Protein AF-A0A2T4WP30-F1 (afdb_monomer_lite)

Sequence (176 aa):
MTSPTSKPDSAKNTAMQIGDQNLKKPSIVARLNELKSKASQHLEITHQDVLNQLKTWAQSDITETMCLTADEIKNLPIGIRRLITKYKRTVTKTKVGDTIENVELQFVSKETAIDMINKHIGFYEKDNNQRMPEIDVSKLGSDVIKSLLNASSGTSWCPPIGLRKRIIQETILYFH

pLDDT: mean 80.16, std 17.95, range [37.34, 97.19]

Radius of gyration: 31.14 Å; chains: 1; bounding box: 92×62×78 Å

Secondary structure (DSSP, 8-state):
-------SHHHHHHHHHHHHHHHT-HHHHHHHHHHHHHHHHHH---HHHHHHHHHHHHT--SGGGTT--HHHHHHS-HHHHTTEEEEEEEEEE-TTS-EEEEEEEEE--HHHHHHHHHHHTTTTHHHHHHTS----GGGS-HHHHHHHHHHHTT---PPPS----S----------

Structure (mmCIF, N/CA/C/O backbone):
data_AF-A0A2T4WP30-F1
#
_entry.id   AF-A0A2T4WP30-F1
#
loop_
_atom_site.group_PDB
_atom_site.id
_atom_site.type_symbol
_atom_site.label_atom_id
_atom_site.label_alt_id
_atom_site.label_comp_id
_atom_site.label_asym_id
_atom_site.label_entity_id
_atom_site.label_seq_id
_atom_site.pdbx_PDB_ins_code
_atom_site.Cartn_x
_atom_site.Cartn_y
_atom_site.Cartn_z
_atom_site.occupancy
_atom_site.B_iso_or_equiv
_atom_site.auth_seq_id
_atom_site.auth_comp_id
_atom_site.auth_asym_id
_atom_site.auth_atom_id
_atom_site.pdbx_PDB_model_num
ATOM 1 N N . MET A 1 1 ? 12.980 49.685 -18.841 1.00 41.25 1 MET A N 1
ATOM 2 C CA . MET A 1 1 ? 14.144 48.775 -18.786 1.00 41.25 1 MET A CA 1
ATOM 3 C C . MET A 1 1 ? 13.643 47.400 -18.368 1.00 41.25 1 MET A C 1
ATOM 5 O O . MET A 1 1 ? 13.411 47.188 -17.188 1.00 41.25 1 MET A O 1
ATOM 9 N N . THR A 1 2 ? 13.373 46.509 -19.321 1.00 45.84 2 THR A N 1
ATOM 10 C CA . THR A 1 2 ? 12.969 45.119 -19.058 1.00 45.84 2 THR A CA 1
ATOM 11 C C . THR A 1 2 ? 14.156 44.211 -19.363 1.00 45.84 2 THR A C 1
ATOM 13 O O . THR A 1 2 ? 14.707 44.239 -20.461 1.00 45.84 2 THR A O 1
ATOM 16 N N . SER A 1 3 ? 14.604 43.465 -18.358 1.00 45.12 3 SER A N 1
ATOM 17 C CA . SER A 1 3 ? 15.692 42.495 -18.469 1.00 45.12 3 SER A CA 1
ATOM 18 C C . SER A 1 3 ? 15.239 41.268 -19.277 1.00 45.12 3 SER A C 1
ATOM 20 O O . SER A 1 3 ? 14.126 40.780 -19.068 1.00 45.12 3 SER A O 1
ATOM 22 N N . PRO A 1 4 ? 16.069 40.739 -20.196 1.00 55.84 4 PRO A N 1
ATOM 23 C CA . PRO A 1 4 ? 15.745 39.522 -20.926 1.00 55.84 4 PRO A CA 1
ATOM 24 C C . PRO A 1 4 ? 15.957 38.301 -20.022 1.00 55.84 4 PRO A C 1
ATOM 26 O O . PRO A 1 4 ? 17.062 38.044 -19.547 1.00 55.84 4 PRO A O 1
ATOM 29 N N . THR A 1 5 ? 14.895 37.534 -19.784 1.00 54.56 5 THR A N 1
ATOM 30 C CA . THR A 1 5 ? 14.961 36.232 -19.115 1.00 54.56 5 THR A CA 1
ATOM 31 C C . THR A 1 5 ? 15.568 35.203 -20.073 1.00 54.56 5 THR A C 1
ATOM 33 O O . THR A 1 5 ? 14.981 34.835 -21.091 1.00 54.56 5 THR A O 1
ATOM 36 N N . SER A 1 6 ? 16.787 34.747 -19.780 1.00 55.38 6 SER A N 1
ATOM 37 C CA . SER A 1 6 ? 17.436 33.658 -20.511 1.00 55.38 6 SER A CA 1
ATOM 38 C C . SER A 1 6 ? 16.731 32.327 -20.216 1.00 55.38 6 SER A C 1
ATOM 40 O O . SER A 1 6 ? 16.434 31.990 -19.071 1.00 55.38 6 SER A O 1
ATOM 42 N N . LYS A 1 7 ? 16.407 31.580 -21.278 1.00 56.78 7 LYS A N 1
ATOM 43 C CA . LYS A 1 7 ? 15.627 30.333 -21.222 1.00 56.78 7 LYS A CA 1
ATOM 44 C C . LYS A 1 7 ? 16.379 29.215 -20.467 1.00 56.78 7 LYS A C 1
ATOM 46 O O . LYS A 1 7 ? 17.499 28.895 -20.863 1.00 56.78 7 LYS A O 1
ATOM 51 N N . PRO A 1 8 ? 15.765 28.549 -19.470 1.00 52.69 8 PRO A N 1
ATOM 52 C CA . PRO A 1 8 ? 16.381 27.462 -18.697 1.00 52.69 8 PRO A CA 1
ATOM 53 C C . PRO A 1 8 ? 16.260 26.052 -19.324 1.00 52.69 8 PRO A C 1
ATOM 55 O O . PRO A 1 8 ? 16.529 25.059 -18.647 1.00 52.69 8 PRO A O 1
ATOM 58 N N . ASP A 1 9 ? 15.845 25.919 -20.587 1.00 56.78 9 ASP A N 1
ATOM 59 C CA . ASP A 1 9 ? 15.384 24.621 -21.116 1.00 56.78 9 ASP A CA 1
ATOM 60 C C . ASP A 1 9 ? 16.469 23.774 -21.805 1.00 56.78 9 ASP A C 1
ATOM 62 O O . ASP A 1 9 ? 16.379 22.547 -21.816 1.00 56.78 9 ASP A O 1
ATOM 66 N N . SER A 1 10 ? 17.543 24.379 -22.324 1.00 60.06 10 SER A N 1
ATOM 67 C CA . SER A 1 10 ? 18.600 23.638 -23.037 1.00 60.06 10 SER A CA 1
ATOM 68 C C . SER A 1 10 ? 19.451 22.757 -22.113 1.00 60.06 10 SER A C 1
ATOM 70 O O . SER A 1 10 ? 19.776 21.629 -22.472 1.00 60.06 10 SER A O 1
ATOM 72 N N . ALA A 1 11 ? 19.754 23.216 -20.895 1.00 65.38 11 ALA A N 1
ATOM 73 C CA . ALA A 1 11 ? 20.535 22.448 -19.920 1.00 65.38 11 ALA A CA 1
ATOM 74 C C . ALA A 1 11 ? 19.793 21.196 -19.415 1.00 65.38 11 ALA A C 1
ATOM 76 O O . ALA A 1 11 ? 20.412 20.158 -19.174 1.00 65.38 11 ALA A O 1
ATOM 77 N N . LYS A 1 12 ? 18.459 21.270 -19.301 1.00 67.50 12 LYS A N 1
ATOM 78 C CA . LYS A 1 12 ? 17.610 20.146 -18.871 1.00 67.50 12 LYS A CA 1
ATOM 79 C C . LYS A 1 12 ? 17.615 19.015 -19.901 1.00 67.50 12 LYS A C 1
ATOM 81 O O . LYS A 1 12 ? 17.761 17.851 -19.534 1.00 67.50 12 LYS A O 1
ATOM 86 N N . ASN A 1 13 ? 17.533 19.366 -21.185 1.00 72.56 13 ASN A N 1
ATOM 87 C CA . ASN A 1 13 ? 17.542 18.394 -22.280 1.00 72.56 13 ASN A CA 1
ATOM 88 C C . ASN A 1 13 ? 18.887 17.657 -22.375 1.00 72.56 13 ASN A C 1
ATOM 90 O O . ASN A 1 13 ? 18.914 16.440 -22.561 1.00 72.56 13 ASN A O 1
ATOM 94 N N . THR A 1 14 ? 19.999 18.364 -22.159 1.00 81.62 14 THR A N 1
ATOM 95 C CA . THR A 1 14 ? 21.344 17.770 -22.144 1.00 81.62 14 THR A CA 1
ATOM 96 C C . THR A 1 14 ? 21.542 16.809 -20.967 1.00 81.62 14 THR A C 1
ATOM 98 O O . THR A 1 14 ? 22.095 15.725 -21.143 1.00 81.62 14 THR A O 1
ATOM 101 N N . ALA A 1 15 ? 21.051 17.151 -19.771 1.00 81.38 15 ALA A N 1
ATOM 102 C CA . ALA A 1 15 ? 21.149 16.274 -18.601 1.00 81.38 15 ALA A CA 1
ATOM 103 C C . ALA A 1 15 ? 20.388 14.950 -18.795 1.00 81.38 15 ALA A C 1
ATOM 105 O O . ALA A 1 15 ? 20.895 13.889 -18.429 1.00 81.38 15 ALA A O 1
ATOM 106 N N . MET A 1 16 ? 19.207 14.998 -19.422 1.00 85.31 16 MET A N 1
ATOM 107 C CA . MET A 1 16 ? 18.417 13.805 -19.740 1.00 85.31 16 MET A CA 1
ATOM 108 C C . MET A 1 16 ? 19.156 12.871 -20.709 1.00 85.31 16 MET A C 1
ATOM 110 O O . MET A 1 16 ? 19.242 11.671 -20.456 1.00 85.31 16 MET A O 1
ATOM 114 N N . GLN A 1 17 ? 19.742 13.421 -21.780 1.00 87.50 17 GLN A N 1
ATOM 115 C CA . GLN A 1 17 ? 20.515 12.646 -22.759 1.00 87.50 17 GLN A CA 1
ATOM 116 C C . GLN A 1 17 ? 21.744 11.980 -22.128 1.00 87.50 17 GLN A C 1
ATOM 118 O O . GLN A 1 17 ? 22.001 10.800 -22.366 1.00 87.50 17 GLN A O 1
ATOM 123 N N . ILE A 1 18 ? 22.479 12.713 -21.285 1.00 88.56 18 ILE A N 1
ATOM 124 C CA . ILE A 1 18 ? 23.640 12.176 -20.560 1.00 88.56 18 ILE A CA 1
ATOM 125 C C . ILE A 1 18 ? 23.206 11.077 -19.580 1.00 88.56 18 ILE A C 1
ATOM 127 O O . ILE A 1 18 ? 23.880 10.053 -19.460 1.00 88.56 18 ILE A O 1
ATOM 131 N N . GLY A 1 19 ? 22.075 11.265 -18.894 1.00 90.56 19 GLY A N 1
ATOM 132 C CA . GLY A 1 19 ? 21.490 10.267 -18.000 1.00 90.56 19 GLY A CA 1
ATOM 133 C C . GLY A 1 19 ? 21.184 8.953 -18.718 1.00 90.56 19 GLY A C 1
ATOM 134 O O . GLY A 1 19 ? 21.655 7.901 -18.289 1.00 90.56 19 GLY A O 1
ATOM 135 N N . ASP A 1 20 ? 20.472 9.016 -19.843 1.00 91.56 20 ASP A N 1
ATOM 136 C CA . ASP A 1 20 ? 20.118 7.834 -20.639 1.00 91.56 20 ASP A CA 1
ATOM 137 C C . ASP A 1 20 ? 21.361 7.112 -21.194 1.00 91.56 20 ASP A C 1
ATOM 139 O O . ASP A 1 20 ? 21.485 5.890 -21.087 1.00 91.56 20 ASP A O 1
ATOM 143 N N . GLN A 1 21 ? 22.349 7.861 -21.699 1.00 91.56 21 GLN A N 1
ATOM 144 C CA . GLN A 1 21 ? 23.625 7.288 -22.143 1.00 91.56 21 GLN A CA 1
ATOM 145 C C . GLN A 1 21 ? 24.370 6.577 -21.007 1.00 91.56 21 GLN A C 1
ATOM 147 O O . GLN A 1 21 ? 24.945 5.509 -21.219 1.00 91.56 21 GLN A O 1
ATOM 152 N N . ASN A 1 22 ? 24.363 7.141 -19.797 1.00 92.88 22 ASN A N 1
ATOM 153 C CA . ASN A 1 22 ? 24.990 6.516 -18.636 1.00 92.88 22 ASN A CA 1
ATOM 154 C C . ASN A 1 22 ? 24.259 5.240 -18.212 1.00 92.88 22 ASN A C 1
ATOM 156 O O . ASN A 1 22 ? 24.914 4.241 -17.922 1.00 92.88 22 ASN A O 1
ATOM 160 N N . LEU A 1 23 ? 22.926 5.232 -18.229 1.00 91.75 23 LEU A N 1
ATOM 161 C CA . LEU A 1 23 ? 22.136 4.046 -17.887 1.00 91.75 23 LEU A CA 1
ATOM 162 C C . LEU A 1 23 ? 22.348 2.882 -18.863 1.00 91.75 23 LEU A C 1
ATOM 164 O O . LEU A 1 23 ? 22.170 1.734 -18.472 1.00 91.75 23 LEU A O 1
ATOM 168 N N . LYS A 1 24 ? 22.786 3.153 -20.097 1.00 93.12 24 LYS A N 1
ATOM 169 C CA . LYS A 1 24 ? 23.138 2.130 -21.096 1.00 93.12 24 LYS A CA 1
ATOM 170 C C . LYS A 1 24 ? 24.556 1.565 -20.937 1.00 93.12 24 LYS A C 1
ATOM 172 O O . LYS A 1 24 ? 24.881 0.567 -21.577 1.00 93.12 24 LYS A O 1
ATOM 177 N N . LYS A 1 25 ? 25.420 2.163 -20.103 1.00 96.31 25 LYS A N 1
ATOM 178 C CA . LYS A 1 25 ? 26.795 1.670 -19.902 1.00 96.31 25 LYS A CA 1
ATOM 179 C C . LYS A 1 25 ? 26.773 0.311 -19.183 1.00 96.31 25 LYS A C 1
ATOM 181 O O . LYS A 1 25 ? 26.237 0.240 -18.075 1.00 96.31 25 LYS A O 1
ATOM 186 N N . PRO A 1 26 ? 27.417 -0.743 -19.725 1.00 96.06 26 PRO A N 1
ATOM 187 C CA . PRO A 1 26 ? 27.362 -2.088 -19.142 1.00 96.06 26 PRO A CA 1
ATOM 188 C C . PRO A 1 26 ? 27.812 -2.159 -17.678 1.00 96.06 26 PRO A C 1
ATOM 190 O O . PRO A 1 26 ? 27.201 -2.864 -16.881 1.00 96.06 26 PRO A O 1
ATOM 193 N N . SER A 1 27 ? 28.837 -1.387 -17.297 1.00 95.69 27 SER A N 1
ATOM 194 C CA . SER A 1 27 ? 29.338 -1.335 -15.917 1.00 95.69 27 SER A CA 1
ATOM 195 C C . SER A 1 27 ? 28.312 -0.771 -14.929 1.00 95.69 27 SER A C 1
ATOM 197 O O . SER A 1 27 ? 28.204 -1.257 -13.803 1.00 95.69 27 SER A O 1
ATOM 199 N N . ILE A 1 28 ? 27.522 0.219 -15.355 1.00 93.69 28 ILE A N 1
ATOM 200 C CA . ILE A 1 28 ? 26.466 0.830 -14.541 1.00 93.69 28 ILE A CA 1
ATOM 201 C C . ILE A 1 28 ? 25.282 -0.130 -14.420 1.00 93.69 28 ILE A C 1
ATOM 203 O O . ILE A 1 28 ? 24.789 -0.345 -13.314 1.00 93.69 28 ILE A O 1
ATOM 207 N N . VAL A 1 29 ? 24.870 -0.765 -15.523 1.00 94.12 29 VAL A N 1
ATOM 208 C CA . VAL A 1 29 ? 23.798 -1.776 -15.520 1.00 94.12 29 VAL A CA 1
ATOM 209 C C . VAL A 1 29 ? 24.154 -2.954 -14.611 1.00 94.12 29 VAL A C 1
ATOM 211 O O . VAL A 1 29 ? 23.336 -3.359 -13.786 1.00 94.12 29 VAL A O 1
ATOM 214 N N . ALA A 1 30 ? 25.383 -3.470 -14.708 1.00 96.25 30 ALA A N 1
ATOM 215 C CA . ALA A 1 30 ? 25.863 -4.561 -13.864 1.00 96.25 30 ALA A CA 1
ATOM 216 C C . ALA A 1 30 ? 25.800 -4.189 -12.376 1.00 96.25 30 ALA A C 1
ATOM 218 O O . ALA A 1 30 ? 25.249 -4.942 -11.574 1.00 96.25 30 ALA A O 1
ATOM 219 N N . ARG A 1 31 ? 26.276 -2.989 -12.017 1.00 96.62 31 ARG A N 1
ATOM 220 C CA . ARG A 1 31 ? 26.219 -2.498 -10.635 1.00 96.62 31 ARG A CA 1
ATOM 221 C C . ARG A 1 31 ? 24.784 -2.308 -10.140 1.00 96.62 31 ARG A C 1
ATOM 223 O O . ARG A 1 31 ? 24.484 -2.632 -8.995 1.00 96.62 31 ARG A O 1
ATOM 230 N N . LEU A 1 32 ? 23.890 -1.800 -10.984 1.00 93.88 32 LEU A N 1
ATOM 231 C CA . LEU A 1 32 ? 22.478 -1.620 -10.647 1.00 93.88 32 LEU A CA 1
ATOM 232 C C . LEU A 1 32 ? 21.791 -2.967 -10.383 1.00 93.88 32 LEU A C 1
ATOM 234 O O . LEU A 1 32 ? 21.053 -3.100 -9.409 1.00 93.88 32 LEU A O 1
ATOM 238 N N . ASN A 1 33 ? 22.064 -3.972 -11.214 1.00 93.69 33 ASN A N 1
ATOM 239 C CA . ASN A 1 33 ? 21.537 -5.324 -11.036 1.00 93.69 33 ASN A CA 1
ATOM 240 C C . ASN A 1 33 ? 22.104 -5.997 -9.780 1.00 93.69 33 ASN A C 1
ATOM 242 O O . ASN A 1 33 ? 21.350 -6.618 -9.036 1.00 93.69 33 ASN A O 1
ATOM 246 N N . GLU A 1 34 ? 23.394 -5.813 -9.489 1.00 95.94 34 GLU A N 1
ATOM 247 C CA . GLU A 1 34 ? 24.014 -6.278 -8.244 1.00 95.94 34 GLU A CA 1
ATOM 248 C C . GLU A 1 34 ? 23.322 -5.667 -7.013 1.00 95.94 34 GLU A C 1
ATOM 250 O O . GLU A 1 34 ? 22.958 -6.388 -6.085 1.00 95.94 34 GLU A O 1
ATOM 255 N N . LEU A 1 35 ? 23.090 -4.348 -7.010 1.00 93.81 35 LEU A N 1
ATOM 256 C CA . LEU A 1 35 ? 22.405 -3.654 -5.914 1.00 93.81 35 LEU A CA 1
ATOM 257 C C . LEU A 1 35 ? 20.953 -4.120 -5.756 1.00 93.81 35 LEU A C 1
ATOM 259 O O . LEU A 1 35 ? 20.516 -4.366 -4.632 1.00 93.81 35 LEU A O 1
ATOM 263 N N . LYS A 1 36 ? 20.223 -4.294 -6.865 1.00 88.12 36 LYS A N 1
ATOM 264 C CA . LYS A 1 36 ? 18.863 -4.856 -6.857 1.00 88.12 36 LYS A CA 1
ATOM 265 C C . LYS A 1 36 ? 18.846 -6.270 -6.277 1.00 88.12 36 LYS A C 1
ATOM 267 O O . LYS A 1 36 ? 18.010 -6.563 -5.428 1.00 88.12 36 LYS A O 1
ATOM 272 N N . SER A 1 37 ? 19.789 -7.118 -6.687 1.00 87.69 37 SER A N 1
ATOM 273 C CA . SER A 1 37 ? 19.912 -8.488 -6.182 1.00 87.69 37 SER A CA 1
ATOM 274 C C . SER A 1 37 ? 20.230 -8.509 -4.689 1.00 87.69 37 SER A C 1
ATOM 276 O O . SER A 1 37 ? 19.592 -9.246 -3.949 1.00 87.69 37 SER A O 1
ATOM 278 N N . LYS A 1 38 ? 21.167 -7.674 -4.223 1.00 89.81 38 LYS A N 1
ATOM 279 C CA . LYS A 1 38 ? 21.515 -7.562 -2.797 1.00 89.81 38 LYS A CA 1
ATOM 280 C C . LYS A 1 38 ? 20.334 -7.097 -1.951 1.00 89.81 38 LYS A C 1
ATOM 282 O O . LYS A 1 38 ? 20.072 -7.678 -0.904 1.00 89.81 38 LYS A O 1
ATOM 287 N N . ALA A 1 39 ? 19.605 -6.080 -2.410 1.00 86.38 39 ALA A N 1
ATOM 288 C CA . ALA A 1 39 ? 18.409 -5.602 -1.723 1.00 86.38 39 ALA A CA 1
ATOM 289 C C . ALA A 1 39 ? 17.319 -6.684 -1.666 1.00 86.38 39 ALA A C 1
ATOM 291 O O . ALA A 1 39 ? 16.718 -6.893 -0.616 1.00 86.38 39 ALA A O 1
ATOM 292 N N . SER A 1 40 ? 17.108 -7.407 -2.771 1.00 80.50 40 SER A N 1
ATOM 293 C CA . SER A 1 40 ? 16.152 -8.516 -2.832 1.00 80.50 40 SER A CA 1
ATOM 294 C C . SER A 1 40 ? 16.537 -9.668 -1.903 1.00 80.50 40 SER A C 1
ATOM 296 O O . SER A 1 40 ? 15.666 -10.201 -1.227 1.00 80.50 40 SER A O 1
ATOM 298 N N . GLN A 1 41 ? 17.821 -10.033 -1.841 1.00 84.69 41 GLN A N 1
ATOM 299 C CA . GLN A 1 41 ? 18.326 -11.080 -0.947 1.00 84.69 41 GLN A CA 1
ATOM 300 C C . GLN A 1 41 ? 18.199 -10.684 0.523 1.00 84.69 41 GLN A C 1
ATOM 302 O O . GLN A 1 41 ? 17.815 -11.507 1.337 1.00 84.69 41 GLN A O 1
ATOM 307 N N . HIS A 1 42 ? 18.493 -9.427 0.860 1.00 87.94 42 HIS A N 1
ATOM 308 C CA . HIS A 1 42 ? 18.407 -8.951 2.239 1.00 87.94 42 HIS A CA 1
ATOM 309 C C . HIS A 1 42 ? 16.964 -8.879 2.748 1.00 87.94 42 HIS A C 1
ATOM 311 O O . HIS A 1 42 ? 16.712 -9.077 3.932 1.00 87.94 42 HIS A O 1
ATOM 317 N N . LEU A 1 43 ? 16.019 -8.515 1.881 1.00 83.69 43 LEU A N 1
ATOM 318 C CA . LEU A 1 43 ? 14.620 -8.379 2.276 1.00 83.69 43 LEU A CA 1
ATOM 319 C C . LEU A 1 43 ? 13.858 -9.703 2.215 1.00 83.69 43 LEU A C 1
ATOM 321 O O . LEU A 1 43 ? 12.822 -9.796 2.858 1.00 83.69 43 LEU A O 1
ATOM 325 N N . GLU A 1 44 ? 14.330 -10.680 1.433 1.00 87.12 44 GLU A N 1
ATOM 326 C CA . GLU A 1 44 ? 13.644 -11.957 1.163 1.00 87.12 44 GLU A CA 1
ATOM 327 C C . GLU A 1 44 ? 12.200 -11.792 0.647 1.00 87.12 44 GLU A C 1
ATOM 329 O O . GLU A 1 44 ? 11.429 -12.743 0.594 1.00 87.12 44 GLU A O 1
ATOM 334 N N . ILE A 1 45 ? 11.829 -10.581 0.221 1.00 86.38 45 ILE A N 1
ATOM 335 C CA . ILE A 1 45 ? 10.512 -10.273 -0.325 1.00 86.38 45 ILE A CA 1
ATOM 336 C C . ILE A 1 45 ? 10.554 -10.559 -1.819 1.00 86.38 45 ILE A C 1
ATOM 338 O O . ILE A 1 45 ? 11.237 -9.872 -2.587 1.00 86.38 45 ILE A O 1
ATOM 342 N N . THR A 1 46 ? 9.797 -11.563 -2.241 1.00 90.00 46 THR A N 1
ATOM 343 C CA . THR A 1 46 ? 9.604 -11.862 -3.655 1.00 90.00 46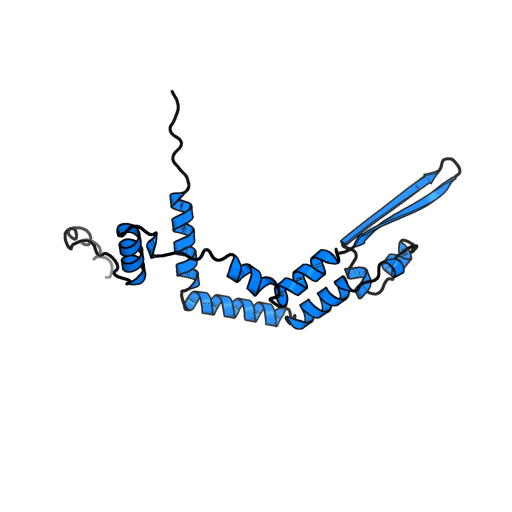 THR A CA 1
ATOM 344 C C . THR A 1 46 ? 8.511 -10.977 -4.252 1.00 90.00 46 THR A C 1
ATOM 346 O O . THR A 1 46 ? 7.665 -10.407 -3.560 1.00 90.00 46 THR A O 1
ATOM 349 N N . HIS A 1 47 ? 8.484 -10.886 -5.582 1.00 89.81 47 HIS A N 1
ATOM 350 C CA . HIS A 1 47 ? 7.397 -10.214 -6.292 1.00 89.81 47 HIS A CA 1
ATOM 351 C C . HIS A 1 47 ? 6.017 -10.813 -5.952 1.00 89.81 47 HIS A C 1
ATOM 353 O O . HIS A 1 47 ? 5.032 -10.084 -5.822 1.00 89.81 47 HIS A O 1
ATOM 359 N N . GLN A 1 48 ? 5.964 -12.133 -5.745 1.00 92.06 48 GLN A N 1
ATOM 360 C CA . GLN A 1 48 ? 4.743 -12.843 -5.382 1.00 92.06 48 GLN A CA 1
ATOM 361 C C . GLN A 1 48 ? 4.240 -12.445 -3.989 1.00 92.06 48 GLN A C 1
ATOM 363 O O . GLN A 1 48 ? 3.033 -12.298 -3.800 1.00 92.06 48 GLN A O 1
ATOM 368 N N . ASP A 1 49 ? 5.142 -12.214 -3.033 1.00 92.88 49 ASP A N 1
ATOM 369 C CA . ASP A 1 49 ? 4.774 -11.789 -1.678 1.00 92.88 49 ASP A CA 1
ATOM 370 C C . ASP A 1 49 ? 4.099 -10.418 -1.691 1.00 92.88 49 ASP A C 1
ATOM 372 O O . ASP A 1 49 ? 3.069 -10.218 -1.044 1.00 92.88 49 ASP A O 1
ATOM 376 N N . VAL A 1 50 ? 4.627 -9.491 -2.498 1.00 93.06 50 VAL A N 1
ATOM 377 C CA . VAL A 1 50 ? 4.029 -8.162 -2.687 1.00 93.06 50 VAL A CA 1
ATOM 378 C C . VAL A 1 50 ? 2.622 -8.280 -3.271 1.00 93.06 50 VAL A C 1
ATOM 380 O O . VAL A 1 50 ? 1.686 -7.682 -2.742 1.00 93.06 50 VAL A O 1
ATOM 383 N N . LEU A 1 51 ? 2.443 -9.084 -4.323 1.00 95.81 51 LEU A N 1
ATOM 384 C CA . LEU A 1 51 ? 1.129 -9.303 -4.934 1.00 95.81 51 LEU A CA 1
ATOM 385 C C . LEU A 1 51 ? 0.134 -9.945 -3.960 1.00 95.81 51 LEU A C 1
ATOM 387 O O . LEU A 1 51 ? -1.017 -9.514 -3.888 1.00 95.81 51 LEU A O 1
ATOM 391 N N . ASN A 1 52 ? 0.570 -10.930 -3.173 1.00 95.25 52 ASN A N 1
ATOM 392 C CA . ASN A 1 52 ? -0.266 -11.567 -2.155 1.00 95.25 52 ASN A CA 1
ATOM 393 C C . ASN A 1 52 ? -0.699 -10.564 -1.074 1.00 95.25 52 ASN A C 1
ATOM 395 O O . ASN A 1 52 ? -1.864 -10.547 -0.661 1.00 95.25 52 ASN A O 1
ATOM 399 N N . GLN A 1 53 ? 0.211 -9.686 -0.646 1.00 94.31 53 GLN A N 1
ATOM 400 C CA . GLN A 1 53 ? -0.085 -8.653 0.342 1.00 94.31 53 GLN A CA 1
ATOM 401 C C . GLN A 1 53 ? -1.069 -7.609 -0.203 1.00 94.31 53 GLN A C 1
ATOM 403 O O . GLN A 1 53 ? -2.040 -7.283 0.481 1.00 94.31 53 GLN A O 1
ATOM 408 N N . LEU A 1 54 ? -0.870 -7.136 -1.438 1.00 96.19 54 LEU A N 1
ATOM 409 C CA . LEU A 1 54 ? -1.787 -6.206 -2.105 1.00 96.19 54 LEU A CA 1
ATOM 410 C C . LEU A 1 54 ? -3.170 -6.829 -2.319 1.00 96.19 54 LEU A C 1
ATOM 412 O O . LEU A 1 54 ? -4.183 -6.169 -2.093 1.00 96.19 54 LEU A O 1
ATOM 416 N N . LYS A 1 55 ? -3.228 -8.110 -2.703 1.00 95.81 55 LYS A N 1
ATOM 417 C CA . LYS A 1 55 ? -4.486 -8.851 -2.845 1.00 95.81 55 LYS A CA 1
ATOM 418 C C . LYS A 1 55 ? -5.234 -8.922 -1.516 1.00 95.81 55 LYS A C 1
ATOM 420 O 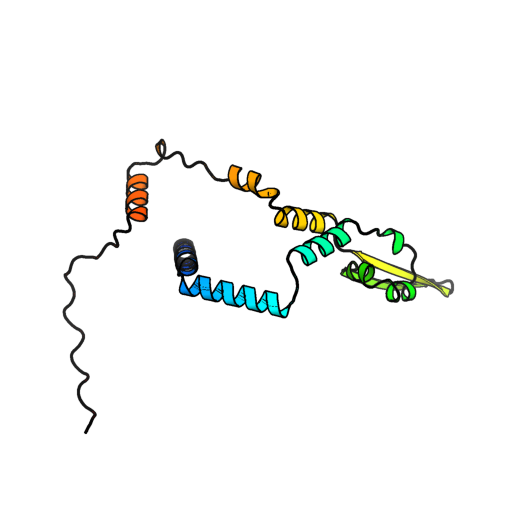O . LYS A 1 55 ? -6.428 -8.644 -1.477 1.00 95.81 55 LYS A O 1
ATOM 425 N N . THR A 1 56 ? -4.520 -9.218 -0.430 1.00 94.56 56 THR A N 1
ATOM 426 C CA . THR A 1 56 ? -5.084 -9.215 0.928 1.00 94.56 56 THR A CA 1
ATOM 427 C C . THR A 1 56 ? -5.663 -7.844 1.281 1.00 94.56 56 THR A C 1
ATOM 429 O O . THR A 1 56 ? -6.755 -7.762 1.832 1.00 94.56 56 THR A O 1
ATOM 432 N N . TRP A 1 57 ? -4.978 -6.753 0.927 1.00 95.38 57 TRP A N 1
ATOM 433 C CA . TRP A 1 57 ? -5.481 -5.398 1.170 1.00 95.38 57 TRP A CA 1
ATOM 434 C C . TRP A 1 57 ? -6.734 -5.091 0.351 1.00 95.38 57 TRP A C 1
ATOM 436 O O . TRP A 1 57 ? -7.721 -4.604 0.901 1.00 95.38 57 TRP A O 1
ATOM 446 N N . ALA A 1 58 ? -6.729 -5.427 -0.940 1.00 96.25 58 ALA A N 1
ATOM 447 C CA . ALA A 1 58 ? -7.871 -5.226 -1.827 1.00 96.25 58 ALA A CA 1
ATOM 448 C C . ALA A 1 58 ? -9.115 -6.009 -1.368 1.00 96.25 58 ALA A C 1
ATOM 450 O O . ALA A 1 58 ? -10.235 -5.512 -1.481 1.00 96.25 58 ALA A O 1
ATOM 451 N N . GLN A 1 59 ? -8.914 -7.211 -0.821 1.00 95.31 59 GLN A N 1
ATOM 452 C CA . GLN A 1 59 ? -9.978 -8.112 -0.371 1.00 95.31 59 GLN A CA 1
ATOM 453 C C . GLN A 1 59 ? -10.354 -7.948 1.107 1.00 95.31 59 GLN A C 1
ATOM 455 O O . GLN A 1 59 ? -11.234 -8.657 1.582 1.00 95.31 59 GLN A O 1
ATOM 460 N N . SER A 1 60 ? -9.712 -7.033 1.834 1.00 94.56 60 SER A N 1
ATOM 461 C CA . SER A 1 60 ? -9.973 -6.842 3.262 1.00 94.56 60 SER A CA 1
ATOM 462 C C . SER A 1 60 ? -11.407 -6.391 3.548 1.00 94.56 60 SER A C 1
ATOM 464 O O . SER A 1 60 ? -11.962 -5.568 2.811 1.00 94.56 60 SER A O 1
ATOM 466 N N . ASP A 1 61 ? -12.004 -6.893 4.628 1.00 93.38 61 ASP A N 1
ATOM 467 C CA . ASP A 1 61 ? -13.320 -6.455 5.090 1.00 93.38 61 ASP A CA 1
ATOM 468 C C . ASP A 1 61 ? -13.192 -5.504 6.288 1.00 93.38 61 ASP A C 1
ATOM 470 O O . ASP A 1 61 ? -12.550 -5.811 7.290 1.00 93.38 61 ASP A O 1
ATOM 474 N N . ILE A 1 62 ? -13.785 -4.316 6.171 1.00 91.19 62 ILE A N 1
ATOM 475 C CA . ILE A 1 62 ? -13.724 -3.284 7.215 1.00 91.19 62 ILE A CA 1
ATOM 476 C C . ILE A 1 62 ? -14.738 -3.591 8.319 1.00 91.19 62 ILE A C 1
ATOM 478 O O . ILE A 1 62 ? -14.527 -3.176 9.461 1.00 91.19 62 ILE A O 1
ATOM 482 N N . THR A 1 63 ? -15.804 -4.346 8.026 1.00 92.75 63 THR A N 1
ATOM 483 C CA . THR A 1 63 ? -16.843 -4.663 9.016 1.00 92.75 63 THR A CA 1
ATOM 484 C C . THR A 1 63 ? -16.289 -5.427 10.212 1.00 92.75 63 THR A C 1
ATOM 486 O O . THR A 1 63 ? -16.795 -5.260 11.314 1.00 92.75 63 THR A O 1
ATOM 489 N N . GLU A 1 64 ? -15.198 -6.178 10.030 1.00 88.94 64 GLU A N 1
ATOM 490 C CA . GLU A 1 64 ? -14.478 -6.875 11.107 1.00 88.94 64 GLU A CA 1
ATOM 491 C C . GLU A 1 64 ? -13.906 -5.927 12.172 1.00 88.94 64 GLU A C 1
ATOM 493 O O . GLU A 1 64 ? -13.609 -6.341 13.289 1.00 88.94 64 GLU A O 1
ATOM 498 N N . THR A 1 65 ? -13.742 -4.649 11.830 1.00 90.38 65 THR A N 1
ATOM 499 C CA . THR A 1 65 ? -13.194 -3.616 12.721 1.00 90.38 65 THR A CA 1
ATOM 500 C C . THR A 1 65 ? -14.237 -2.605 13.185 1.00 90.38 65 THR A C 1
ATOM 502 O O . THR A 1 65 ? -13.939 -1.743 14.015 1.00 90.38 65 THR A O 1
ATOM 505 N N . MET A 1 66 ? -15.462 -2.694 12.660 1.00 88.19 66 MET A N 1
ATOM 506 C CA . MET A 1 66 ? -16.548 -1.806 13.053 1.00 88.19 66 MET A CA 1
ATOM 507 C C . MET A 1 66 ? -16.998 -2.125 14.479 1.00 88.19 66 MET A C 1
ATOM 509 O O . MET A 1 66 ? -17.027 -3.279 14.893 1.00 88.19 66 MET A O 1
ATOM 513 N N . CYS A 1 67 ? -17.366 -1.082 15.224 1.00 88.06 67 CYS A N 1
ATOM 514 C CA . CYS A 1 67 ? -17.882 -1.175 16.596 1.00 88.06 67 CYS A CA 1
ATOM 515 C C . CYS A 1 67 ? -16.901 -1.720 17.650 1.00 88.06 67 CYS A C 1
ATOM 517 O O . CYS A 1 67 ? -17.307 -1.912 18.793 1.00 88.06 67 CYS A O 1
ATOM 519 N N . LEU A 1 68 ? -15.628 -1.929 17.307 1.00 91.88 68 LEU A N 1
ATOM 520 C CA . LEU A 1 68 ? -14.619 -2.334 18.279 1.00 91.88 68 LEU A CA 1
ATOM 521 C C . LEU A 1 68 ? -14.219 -1.176 19.190 1.00 91.88 68 LEU A C 1
ATOM 523 O O . LEU A 1 68 ? -14.071 -0.026 18.764 1.00 91.88 68 LEU A O 1
ATOM 527 N N . THR A 1 69 ? -13.966 -1.505 20.449 1.00 91.75 69 THR A N 1
ATOM 528 C CA . THR A 1 69 ? -13.364 -0.580 21.405 1.00 91.75 69 THR A CA 1
ATOM 529 C C . THR A 1 69 ? -11.876 -0.360 21.116 1.00 91.75 69 THR A C 1
ATOM 531 O O . THR A 1 69 ? -11.207 -1.139 20.432 1.00 91.75 69 THR A O 1
ATOM 534 N N . ALA A 1 70 ? -11.316 0.711 21.684 1.00 90.62 70 ALA A N 1
ATOM 535 C CA . ALA A 1 70 ? -9.902 1.056 21.527 1.00 90.62 70 ALA A CA 1
ATOM 536 C C . ALA A 1 70 ? -8.939 -0.074 21.941 1.00 90.62 70 ALA A C 1
ATOM 538 O O . ALA A 1 70 ? -7.857 -0.203 21.363 1.00 90.62 70 ALA A O 1
ATOM 539 N N . ASP A 1 71 ? -9.308 -0.880 22.938 1.00 91.69 71 ASP A N 1
ATOM 540 C CA . ASP A 1 71 ? -8.464 -1.971 23.426 1.00 91.69 71 ASP A CA 1
ATOM 541 C C . ASP A 1 71 ? -8.616 -3.243 22.586 1.00 91.69 71 ASP A C 1
ATOM 543 O O . ASP A 1 71 ? -7.622 -3.919 22.323 1.00 91.69 71 ASP A O 1
ATOM 547 N N . GLU A 1 72 ? -9.805 -3.518 22.050 1.00 93.75 72 GLU A N 1
ATOM 548 C CA . GLU A 1 72 ? -10.014 -4.615 21.096 1.00 93.75 72 GLU A CA 1
ATOM 549 C C . GLU A 1 72 ? -9.261 -4.378 19.782 1.00 93.75 72 GLU A C 1
ATOM 551 O O . GLU A 1 72 ? -8.659 -5.303 19.237 1.00 93.75 72 GLU A O 1
ATOM 556 N N . ILE A 1 73 ? -9.181 -3.124 19.321 1.00 93.75 73 ILE A N 1
ATOM 557 C CA . ILE A 1 73 ? -8.405 -2.752 18.127 1.00 93.75 73 ILE A CA 1
ATOM 558 C C . ILE A 1 73 ? -6.920 -3.117 18.287 1.00 93.75 73 ILE A C 1
ATOM 560 O O . ILE A 1 73 ? -6.281 -3.579 17.338 1.00 93.75 73 ILE A O 1
ATOM 564 N N . LYS A 1 74 ? -6.355 -2.979 19.494 1.00 91.94 74 LYS A N 1
ATOM 565 C CA . LYS A 1 74 ? -4.967 -3.391 19.780 1.00 91.94 74 LYS A CA 1
ATOM 566 C C . LYS A 1 74 ? -4.782 -4.905 19.787 1.00 91.94 74 LYS A C 1
ATOM 568 O O . LYS A 1 74 ? -3.647 -5.361 19.657 1.00 91.94 74 LYS A O 1
ATOM 573 N N . ASN A 1 75 ? -5.860 -5.669 19.931 1.00 95.06 75 ASN A N 1
ATOM 574 C CA . ASN A 1 75 ? -5.845 -7.128 19.951 1.00 95.06 75 ASN A CA 1
ATOM 575 C C . ASN A 1 75 ? -6.162 -7.743 18.579 1.00 95.06 75 ASN A C 1
ATOM 577 O O . ASN A 1 75 ? -6.050 -8.956 18.421 1.00 95.06 75 ASN A O 1
ATOM 581 N N . LEU A 1 76 ? -6.468 -6.927 17.563 1.00 94.12 76 LEU A N 1
ATOM 582 C CA . LEU A 1 76 ? -6.738 -7.403 16.207 1.00 94.12 76 LEU A CA 1
ATOM 583 C C . LEU A 1 76 ? -5.567 -8.205 15.618 1.00 94.12 76 LEU A C 1
ATOM 585 O O . LEU A 1 76 ? -4.407 -7.810 15.800 1.00 94.12 76 LEU A O 1
ATOM 589 N N . PRO A 1 77 ? -5.838 -9.265 14.836 1.00 94.56 77 PRO A N 1
ATOM 590 C CA . PRO A 1 77 ? -4.819 -9.993 14.091 1.00 94.56 77 PRO A CA 1
ATOM 591 C C . PRO A 1 77 ? -3.899 -9.065 13.294 1.00 94.56 77 PRO A C 1
ATOM 593 O O . PRO A 1 77 ? -4.332 -8.058 12.725 1.00 94.56 77 PRO A O 1
ATOM 596 N N . ILE A 1 78 ? -2.614 -9.419 13.213 1.00 92.38 78 ILE A N 1
ATOM 597 C CA . ILE A 1 78 ? -1.601 -8.557 12.589 1.00 92.38 78 ILE A CA 1
ATOM 598 C C . ILE A 1 78 ? -1.913 -8.230 11.121 1.00 92.38 78 ILE A C 1
ATOM 600 O O . ILE A 1 78 ? -1.607 -7.130 10.670 1.00 92.38 78 ILE A O 1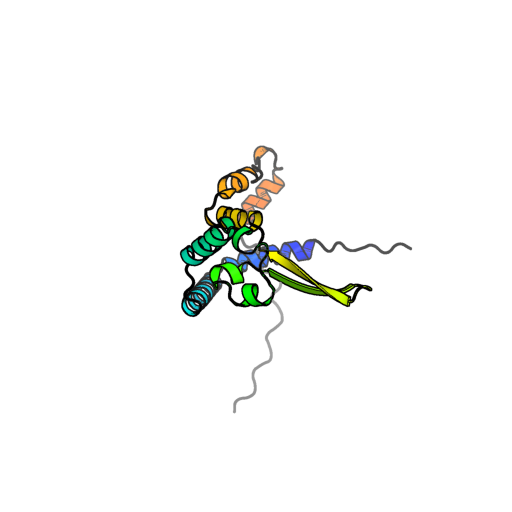
ATOM 604 N N . GLY A 1 79 ? -2.562 -9.146 10.395 1.00 90.31 79 GLY A N 1
ATOM 605 C CA . GLY A 1 79 ? -2.976 -8.927 9.007 1.00 90.31 79 GLY A CA 1
ATOM 606 C C . GLY A 1 79 ? -3.950 -7.757 8.857 1.00 90.31 79 GLY A C 1
ATOM 607 O O . GLY A 1 79 ? -3.743 -6.904 8.000 1.00 90.31 79 GLY A O 1
ATOM 608 N N . ILE A 1 80 ? -4.945 -7.670 9.743 1.00 91.69 80 ILE A N 1
ATOM 609 C CA . ILE A 1 80 ? -5.954 -6.602 9.744 1.00 91.69 80 ILE A CA 1
ATOM 610 C C . ILE A 1 80 ? -5.350 -5.312 10.294 1.00 91.69 80 ILE A C 1
ATOM 612 O O . ILE A 1 80 ? -5.526 -4.236 9.731 1.00 91.69 80 ILE A O 1
ATOM 616 N N . ARG A 1 81 ? -4.556 -5.415 11.364 1.00 92.69 81 ARG A N 1
ATOM 617 C CA . ARG A 1 81 ? -3.914 -4.258 11.999 1.00 92.69 81 ARG A CA 1
ATOM 618 C C . ARG A 1 81 ? -3.005 -3.488 11.039 1.00 92.69 81 ARG A C 1
ATOM 620 O O . ARG A 1 81 ? -2.956 -2.266 11.098 1.00 92.69 81 ARG A O 1
ATOM 627 N N . ARG A 1 82 ? -2.320 -4.192 10.132 1.00 93.06 82 ARG A N 1
ATOM 628 C CA . ARG A 1 82 ? -1.477 -3.594 9.081 1.00 93.06 82 ARG A CA 1
ATOM 629 C C . ARG A 1 82 ? -2.258 -2.745 8.073 1.00 93.06 82 ARG A C 1
ATOM 631 O O . ARG A 1 82 ? -1.643 -1.938 7.386 1.00 93.06 82 ARG A O 1
ATOM 638 N N . LEU A 1 83 ? -3.577 -2.914 7.976 1.00 94.19 83 LEU A N 1
ATOM 639 C CA . LEU A 1 83 ? -4.432 -2.114 7.095 1.00 94.19 83 LEU A CA 1
ATOM 640 C C . LEU A 1 83 ? -4.728 -0.725 7.667 1.00 94.19 83 LEU A C 1
ATOM 642 O O . LEU A 1 83 ? -5.157 0.151 6.919 1.00 94.19 83 LEU A O 1
ATOM 646 N N . ILE A 1 84 ? -4.533 -0.519 8.973 1.00 95.06 84 ILE A N 1
ATOM 647 C CA . ILE A 1 84 ? -4.827 0.746 9.647 1.00 95.06 84 ILE A CA 1
ATOM 648 C C . ILE A 1 84 ? -3.674 1.719 9.382 1.00 95.06 84 ILE A C 1
ATOM 650 O O . ILE A 1 84 ? -2.552 1.520 9.841 1.00 95.06 84 ILE A O 1
ATOM 654 N N . THR A 1 85 ? -3.957 2.793 8.649 1.00 95.62 85 THR A N 1
ATOM 655 C CA . THR A 1 85 ? -2.992 3.853 8.314 1.00 95.62 85 THR A CA 1
ATOM 656 C C . THR A 1 85 ? -2.981 4.967 9.352 1.00 95.62 85 THR A C 1
ATOM 658 O O . THR A 1 85 ? -1.935 5.556 9.623 1.00 95.62 85 THR A O 1
ATOM 661 N N . LYS A 1 86 ? -4.139 5.255 9.957 1.00 95.69 86 LYS A N 1
ATOM 662 C CA . LYS A 1 86 ? -4.293 6.291 10.979 1.00 95.69 86 LYS A CA 1
ATOM 663 C C . LYS A 1 86 ? -5.256 5.835 12.064 1.00 95.69 86 LYS A C 1
ATOM 665 O O . LYS A 1 86 ? -6.290 5.237 11.779 1.00 95.69 86 LYS A O 1
ATOM 670 N N . TYR A 1 87 ? -4.920 6.186 13.298 1.00 95.19 87 TYR A N 1
ATOM 671 C CA . TYR A 1 87 ? -5.721 5.936 14.488 1.00 95.19 87 TYR A CA 1
ATOM 672 C C . TYR A 1 87 ? -5.904 7.246 15.255 1.00 95.19 87 TYR A C 1
ATOM 674 O O . TYR A 1 87 ? -4.920 7.927 15.557 1.00 95.19 87 TYR A O 1
ATOM 682 N N . LYS A 1 88 ? -7.147 7.607 15.579 1.00 94.75 88 LYS A N 1
ATOM 683 C CA . LYS A 1 88 ? -7.462 8.780 16.401 1.00 94.75 88 LYS A CA 1
ATOM 684 C C . LYS A 1 88 ? -8.534 8.423 17.426 1.00 94.75 88 LYS A C 1
ATOM 686 O O . LYS A 1 88 ? -9.637 8.027 17.074 1.00 94.75 88 LYS A O 1
ATOM 691 N N . ARG A 1 89 ? -8.204 8.599 18.707 1.00 93.56 89 ARG A N 1
ATOM 692 C CA . ARG A 1 89 ? -9.122 8.408 19.837 1.00 93.56 89 ARG A CA 1
ATOM 693 C C . ARG A 1 89 ? -9.514 9.766 20.396 1.00 93.56 89 ARG A C 1
ATOM 695 O O . ARG A 1 89 ? -8.642 10.570 20.717 1.00 93.56 89 ARG A O 1
ATOM 702 N N . THR A 1 90 ? -10.810 9.993 20.544 1.00 91.75 90 THR A N 1
ATOM 703 C CA . THR A 1 90 ? -11.369 11.209 21.131 1.00 91.75 90 THR A CA 1
ATOM 704 C C . THR A 1 90 ? -12.277 10.811 22.282 1.00 91.75 90 THR A C 1
ATOM 706 O O . THR A 1 90 ? -13.198 10.026 22.096 1.00 91.75 90 THR A O 1
ATOM 709 N N . VAL A 1 91 ? -12.018 11.344 23.473 1.00 90.44 91 VAL A N 1
ATOM 710 C CA . VAL A 1 91 ? -12.855 11.114 24.654 1.00 90.44 91 VAL A CA 1
ATOM 711 C C . VAL A 1 91 ? -13.589 12.410 24.955 1.00 90.44 91 VAL A C 1
ATOM 713 O O . VAL A 1 91 ? -12.964 13.423 25.273 1.00 90.44 91 VAL A O 1
ATOM 716 N N . THR A 1 92 ? -14.910 12.396 24.830 1.00 88.62 92 THR A N 1
ATOM 717 C CA . THR A 1 92 ? -15.759 13.559 25.081 1.00 88.62 92 THR A CA 1
ATOM 718 C C . THR A 1 92 ? -16.536 13.335 26.370 1.00 88.62 92 THR A C 1
ATOM 720 O O . THR A 1 92 ? -17.269 12.359 26.504 1.00 88.62 92 THR A O 1
ATOM 723 N N . LYS A 1 93 ? -16.373 14.246 27.335 1.00 86.06 93 LYS A N 1
ATOM 724 C CA . LYS A 1 93 ? -17.162 14.250 28.572 1.00 86.06 93 LYS A CA 1
ATOM 725 C C . LYS A 1 93 ? -18.398 15.114 28.369 1.00 86.06 93 LYS A C 1
ATOM 727 O O . LYS A 1 93 ? -18.282 16.303 28.071 1.00 86.06 93 LYS A O 1
ATOM 732 N N . THR A 1 94 ? -19.572 14.523 28.528 1.00 84.19 94 THR A N 1
ATOM 733 C CA . THR A 1 94 ? -20.849 15.232 28.431 1.00 84.19 94 THR A CA 1
ATOM 734 C C . THR A 1 94 ? -21.156 15.930 29.757 1.00 84.19 94 THR A C 1
ATOM 736 O O . THR A 1 94 ? -20.738 15.476 30.821 1.00 84.19 94 THR A O 1
ATOM 739 N N . LYS A 1 95 ? -21.924 17.029 29.721 1.00 78.38 95 LYS A N 1
ATOM 740 C CA . LYS A 1 95 ? -22.351 17.783 30.921 1.00 78.38 95 LYS A CA 1
ATOM 741 C C . LYS A 1 95 ? -23.129 16.938 31.946 1.00 78.38 95 LYS A C 1
ATOM 743 O O . LYS A 1 95 ? -23.233 17.340 33.096 1.00 78.38 95 LYS A O 1
ATOM 748 N N . VAL A 1 96 ? -23.654 15.789 31.521 1.00 78.81 96 VAL A N 1
ATOM 749 C CA . VAL A 1 96 ? -24.427 14.834 32.332 1.00 78.81 96 VAL A CA 1
ATOM 750 C C . VAL A 1 96 ? -23.519 13.815 33.053 1.00 78.81 96 VAL A C 1
ATOM 752 O O . VAL A 1 96 ?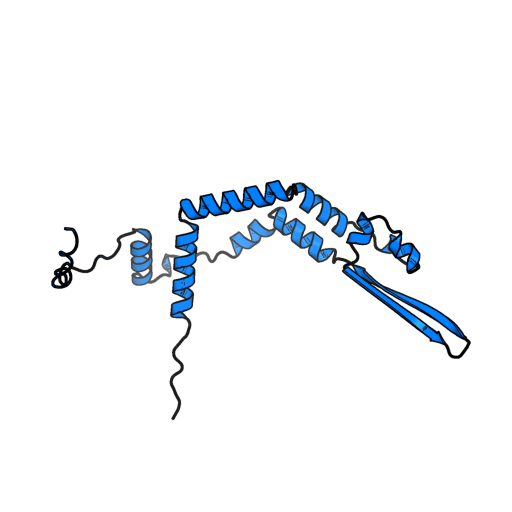 -23.993 13.037 33.866 1.00 78.81 96 VAL A O 1
ATOM 755 N N . GLY A 1 97 ? -22.199 13.848 32.823 1.00 80.50 97 GLY A N 1
ATOM 756 C CA . GLY A 1 97 ? -21.226 12.938 33.447 1.00 80.50 97 GLY A CA 1
ATOM 757 C C . GLY A 1 97 ? -20.850 11.732 32.582 1.00 80.50 97 GLY A C 1
ATOM 758 O O . GLY A 1 97 ? -19.834 11.089 32.847 1.00 80.50 97 GLY A O 1
ATOM 759 N N . ASP A 1 98 ? -21.592 11.476 31.503 1.00 81.38 98 ASP A N 1
ATOM 760 C CA . ASP A 1 98 ? -21.293 10.384 30.578 1.00 81.38 98 ASP A CA 1
ATOM 761 C C . ASP A 1 98 ? -20.030 10.665 29.759 1.00 81.38 98 ASP A C 1
ATOM 763 O O . ASP A 1 98 ? -19.846 11.747 29.184 1.00 81.38 98 ASP A O 1
ATOM 767 N N . THR A 1 99 ? -19.155 9.664 29.694 1.00 83.88 99 THR A N 1
ATOM 768 C CA . THR A 1 99 ? -17.935 9.690 28.884 1.00 83.88 99 THR A CA 1
ATOM 769 C C . THR A 1 99 ? -18.192 8.926 27.591 1.00 83.88 99 THR A C 1
ATOM 771 O O . THR A 1 99 ? -18.399 7.717 27.621 1.00 83.88 99 THR A O 1
ATOM 774 N N . ILE A 1 100 ? -18.182 9.630 26.460 1.00 86.56 100 ILE A N 1
ATOM 775 C CA . ILE A 1 100 ? -18.336 9.036 25.130 1.00 86.56 100 ILE A CA 1
ATOM 776 C C . ILE A 1 100 ? -16.950 8.916 24.505 1.00 86.56 100 ILE A C 1
ATOM 778 O O . ILE A 1 100 ? -16.233 9.910 24.358 1.00 86.56 100 ILE A O 1
ATOM 782 N N . GLU A 1 101 ? -16.574 7.699 24.128 1.00 87.75 101 GLU A N 1
ATOM 783 C CA . GLU A 1 101 ? -15.343 7.438 23.391 1.00 87.75 101 GLU A CA 1
ATOM 784 C C . GLU A 1 101 ? -15.638 7.288 21.899 1.00 87.75 101 GLU A C 1
ATOM 786 O O . GLU A 1 101 ? -16.395 6.416 21.487 1.00 87.75 101 GLU A O 1
ATOM 791 N N . ASN A 1 102 ? -15.008 8.130 21.083 1.00 90.50 102 ASN A N 1
ATOM 792 C CA . ASN A 1 102 ? -15.054 8.060 19.630 1.00 90.50 102 ASN A CA 1
ATOM 793 C C . ASN A 1 102 ? -13.695 7.589 19.107 1.00 90.50 102 ASN A C 1
ATOM 795 O O . ASN A 1 102 ? -12.662 8.204 19.396 1.00 90.50 102 ASN A O 1
ATOM 799 N N . VAL A 1 103 ? -13.694 6.515 18.321 1.00 93.25 103 VAL A N 1
ATOM 800 C CA . VAL A 1 103 ? -12.493 5.979 17.674 1.00 93.25 103 VAL A CA 1
ATOM 801 C C . VAL A 1 103 ? -12.637 6.137 16.164 1.00 93.25 103 VAL A C 1
ATOM 803 O O . VAL A 1 103 ? -13.526 5.562 15.547 1.00 93.25 103 VAL A O 1
ATOM 806 N N . GLU A 1 104 ? -11.755 6.934 15.571 1.00 93.25 104 GLU A N 1
ATOM 807 C CA . GLU A 1 104 ? -11.651 7.134 14.128 1.00 93.25 104 GLU A CA 1
ATOM 808 C C . GLU A 1 104 ? -10.484 6.294 13.589 1.00 93.25 104 GLU A C 1
ATOM 810 O O . GLU A 1 104 ? -9.331 6.462 14.009 1.00 93.25 104 GLU A O 1
ATOM 815 N N . LEU A 1 105 ? -10.783 5.406 12.639 1.00 94.62 105 LEU A N 1
ATOM 816 C CA . LEU A 1 105 ? -9.806 4.574 11.938 1.00 94.62 105 LEU A CA 1
ATOM 817 C C . LEU A 1 105 ? -9.753 4.959 10.461 1.00 94.62 105 LEU A C 1
ATOM 819 O O . LEU A 1 105 ? -10.785 5.099 9.809 1.00 94.62 105 LEU A O 1
ATOM 823 N N . G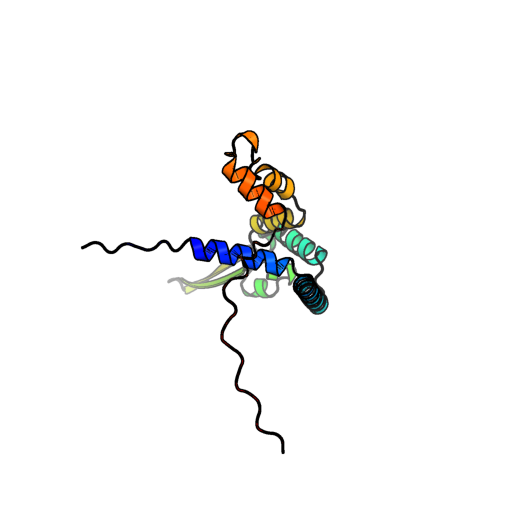LN A 1 106 ? -8.543 5.093 9.926 1.00 95.12 106 GLN A N 1
ATOM 824 C CA . GLN A 1 106 ? -8.315 5.223 8.491 1.00 95.12 106 GLN A CA 1
ATOM 825 C C . GLN A 1 106 ? -7.619 3.965 7.986 1.00 95.12 106 GLN A C 1
ATOM 827 O O . GLN A 1 106 ? -6.635 3.524 8.579 1.00 95.12 106 GLN A O 1
ATOM 832 N N . PHE A 1 107 ? -8.109 3.416 6.878 1.00 95.88 107 PHE A N 1
ATOM 833 C CA . PHE A 1 107 ? -7.575 2.202 6.267 1.00 95.88 107 PHE A CA 1
ATOM 834 C C . PHE A 1 107 ? -6.815 2.506 4.974 1.00 95.88 107 PHE A C 1
ATOM 836 O O . PHE A 1 107 ? -6.901 3.609 4.427 1.00 95.88 107 PHE A O 1
ATOM 843 N N . VAL A 1 108 ? -6.049 1.530 4.488 1.00 95.69 108 VAL A N 1
ATOM 844 C CA . VAL A 1 108 ? -5.479 1.557 3.135 1.00 95.69 108 VAL A CA 1
ATOM 845 C C . VAL A 1 108 ? -6.613 1.573 2.101 1.00 95.69 108 VAL A C 1
ATOM 847 O O . VAL A 1 108 ? -7.610 0.868 2.247 1.00 95.69 108 VAL A O 1
ATOM 850 N N . SER A 1 109 ? -6.464 2.372 1.040 1.00 96.12 109 SER A N 1
ATOM 851 C CA . SER A 1 109 ? -7.445 2.417 -0.050 1.00 96.12 109 SER A CA 1
ATOM 852 C C . SER A 1 109 ? -7.393 1.148 -0.904 1.00 96.12 109 SER A C 1
ATOM 854 O O . SER A 1 109 ? -6.339 0.784 -1.436 1.00 96.12 109 SER A O 1
ATOM 856 N N . LYS A 1 110 ? -8.553 0.506 -1.088 1.00 95.94 110 LYS A N 1
ATOM 857 C CA . LYS A 1 110 ? -8.709 -0.678 -1.949 1.00 95.94 110 LYS A CA 1
ATOM 858 C C . LYS A 1 110 ? -8.414 -0.365 -3.413 1.00 95.94 110 LYS A C 1
ATOM 860 O O . LYS A 1 110 ? -7.775 -1.162 -4.091 1.00 95.94 110 LYS A O 1
ATOM 865 N N . GLU A 1 111 ? -8.821 0.812 -3.881 1.00 96.94 111 GLU A N 1
ATOM 866 C CA . GLU A 1 111 ? -8.581 1.258 -5.256 1.00 96.94 111 GLU A CA 1
ATOM 867 C C . GLU A 1 111 ? -7.084 1.372 -5.541 1.00 96.94 111 GLU A C 1
ATOM 869 O O . GLU A 1 111 ? -6.600 0.881 -6.557 1.00 96.94 111 GLU A O 1
ATOM 874 N N . THR A 1 112 ? -6.328 1.947 -4.600 1.00 95.81 112 THR A N 1
ATOM 875 C CA . THR A 1 112 ? -4.872 2.068 -4.722 1.00 95.81 112 THR A CA 1
ATOM 876 C C . THR A 1 112 ? -4.196 0.699 -4.738 1.00 95.81 112 THR A C 1
ATOM 878 O O . THR A 1 112 ? -3.275 0.487 -5.524 1.00 95.81 112 THR A O 1
ATOM 881 N N . ALA A 1 113 ? -4.661 -0.246 -3.914 1.00 96.75 113 ALA A N 1
ATOM 882 C CA . ALA A 1 113 ? -4.138 -1.610 -3.923 1.00 96.75 113 ALA A CA 1
ATOM 883 C C . ALA A 1 113 ? -4.395 -2.309 -5.271 1.00 96.75 113 ALA A C 1
ATOM 885 O O . ALA A 1 113 ? -3.478 -2.908 -5.831 1.00 96.75 113 ALA A O 1
ATOM 886 N N . ILE A 1 114 ? -5.606 -2.188 -5.825 1.00 97.19 114 ILE A N 1
ATOM 887 C CA . ILE A 1 114 ? -5.969 -2.762 -7.131 1.00 97.19 114 ILE A CA 1
ATOM 888 C C . ILE A 1 114 ? -5.157 -2.122 -8.262 1.00 97.19 114 ILE A C 1
ATOM 890 O O . ILE A 1 114 ? -4.650 -2.832 -9.127 1.00 97.19 114 ILE A O 1
ATOM 894 N N . ASP A 1 115 ? -4.968 -0.804 -8.242 1.00 96.94 115 ASP A N 1
ATOM 895 C CA . ASP A 1 115 ? -4.153 -0.113 -9.243 1.00 96.94 115 ASP A CA 1
ATOM 896 C C . ASP A 1 115 ? -2.682 -0.567 -9.207 1.00 96.94 115 ASP A C 1
ATOM 898 O O . ASP A 1 115 ? -2.076 -0.821 -10.250 1.00 96.94 115 ASP A O 1
ATOM 902 N N . MET A 1 116 ? -2.109 -0.742 -8.011 1.00 96.81 116 MET A N 1
ATOM 903 C CA . MET A 1 116 ? -0.761 -1.298 -7.856 1.00 96.81 116 MET A CA 1
ATOM 904 C C . MET A 1 116 ? -0.670 -2.734 -8.376 1.00 96.81 116 MET A C 1
ATOM 906 O O . MET A 1 116 ? 0.302 -3.065 -9.056 1.00 96.81 116 MET A O 1
ATOM 910 N N . ILE A 1 117 ? -1.683 -3.569 -8.117 1.00 96.56 117 ILE A N 1
ATOM 911 C CA . ILE A 1 117 ? -1.765 -4.916 -8.696 1.00 96.56 117 ILE A CA 1
ATOM 912 C C . ILE A 1 117 ? -1.746 -4.807 -10.222 1.00 96.56 117 ILE A C 1
ATOM 914 O O . ILE A 1 117 ? -0.848 -5.368 -10.840 1.00 96.56 117 ILE A O 1
ATOM 918 N N . ASN A 1 118 ? -2.644 -4.019 -10.821 1.00 95.69 118 ASN A N 1
ATOM 919 C CA . ASN A 1 118 ? -2.749 -3.835 -12.274 1.00 95.69 118 ASN A CA 1
ATOM 920 C C . ASN A 1 118 ? -1.429 -3.388 -12.924 1.00 95.69 118 ASN A C 1
ATOM 922 O O . ASN A 1 118 ? -1.063 -3.884 -13.992 1.00 95.69 118 ASN A O 1
ATOM 926 N N . LYS A 1 119 ? -0.678 -2.498 -12.263 1.00 93.69 119 LYS A N 1
ATOM 927 C CA . LYS A 1 119 ? 0.667 -2.088 -12.700 1.00 93.69 119 LYS A CA 1
ATOM 928 C C . LYS A 1 119 ? 1.650 -3.254 -12.718 1.00 93.69 119 LYS A C 1
ATOM 930 O O . LYS A 1 119 ? 2.430 -3.370 -13.656 1.00 93.69 119 LYS A O 1
ATOM 935 N N . HIS A 1 120 ? 1.612 -4.111 -11.705 1.00 92.62 120 HIS A N 1
ATOM 936 C CA . HIS A 1 120 ? 2.518 -5.249 -11.585 1.00 92.62 120 HIS A CA 1
ATOM 937 C C . HIS A 1 120 ? 2.208 -6.399 -12.553 1.00 92.62 120 HIS A C 1
ATOM 939 O O . HIS A 1 120 ? 3.141 -7.042 -13.019 1.00 92.62 120 HIS A O 1
ATOM 945 N N . 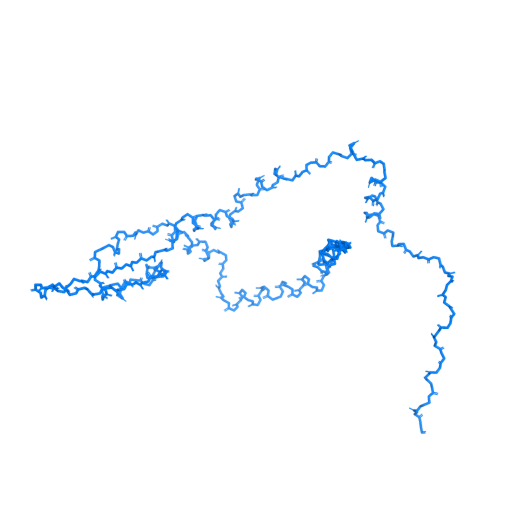ILE A 1 121 ? 0.940 -6.627 -12.904 1.00 92.38 121 ILE A N 1
ATOM 946 C CA . ILE A 1 121 ? 0.542 -7.624 -13.924 1.00 92.38 121 ILE A CA 1
ATOM 947 C C . ILE A 1 121 ? 0.739 -7.137 -15.369 1.00 92.38 121 ILE A C 1
ATOM 949 O O . ILE A 1 121 ? 0.472 -7.895 -16.298 1.00 92.38 121 ILE A O 1
ATOM 953 N N . GLY A 1 122 ? 1.167 -5.888 -15.582 1.00 90.25 122 GLY A N 1
ATOM 954 C CA . GLY A 1 122 ? 1.324 -5.329 -16.929 1.00 90.25 122 GLY A CA 1
ATOM 955 C C . GLY A 1 122 ? -0.005 -4.992 -17.613 1.00 90.25 122 GLY A C 1
ATOM 956 O O . GLY A 1 122 ? -0.066 -4.874 -18.834 1.00 90.25 122 GLY A O 1
ATOM 957 N N . PHE A 1 123 ? -1.091 -4.801 -16.852 1.00 92.19 123 PHE A N 1
ATOM 958 C CA . PHE A 1 123 ? -2.421 -4.528 -17.416 1.00 92.19 123 PHE A CA 1
ATOM 959 C C . PHE A 1 123 ? -2.432 -3.282 -18.320 1.00 92.19 123 PHE A C 1
ATOM 961 O O . PHE A 1 123 ? -3.102 -3.252 -19.349 1.00 92.19 123 PHE A O 1
ATOM 968 N N . TYR A 1 124 ? -1.629 -2.275 -17.972 1.00 89.19 124 TYR A N 1
ATOM 969 C CA . TYR A 1 124 ? -1.541 -1.002 -18.691 1.00 89.19 124 TYR A CA 1
ATOM 970 C C . TYR A 1 124 ? -0.541 -0.996 -19.864 1.00 89.19 124 TYR A C 1
ATOM 972 O O . TYR A 1 124 ? -0.320 0.049 -20.473 1.00 89.19 124 TYR A O 1
ATOM 980 N N . GLU A 1 125 ? 0.087 -2.127 -20.206 1.00 84.94 125 GLU A N 1
ATOM 981 C CA . GLU A 1 125 ? 1.086 -2.177 -21.286 1.00 84.94 125 GLU A CA 1
ATOM 982 C C . GLU A 1 125 ? 0.497 -1.800 -22.653 1.00 84.94 125 GLU A C 1
ATOM 984 O O . GLU A 1 125 ? 1.116 -1.060 -23.416 1.00 84.94 125 GLU A O 1
ATOM 989 N N . LYS A 1 126 ? -0.728 -2.248 -22.954 1.00 75.75 126 LYS A N 1
ATOM 990 C CA . LYS A 1 126 ? -1.396 -1.943 -24.231 1.00 75.75 126 LYS A CA 1
ATOM 991 C C . LYS A 1 126 ? -1.730 -0.457 -24.373 1.00 75.75 126 LYS A C 1
ATOM 993 O O . LYS A 1 126 ? -1.461 0.119 -25.424 1.00 75.75 126 LYS A O 1
ATOM 998 N N . ASP A 1 127 ? -2.240 0.165 -23.314 1.00 74.62 127 ASP A N 1
ATOM 999 C CA . ASP A 1 127 ? -2.576 1.593 -23.307 1.00 74.62 127 ASP A CA 1
ATOM 1000 C C . ASP A 1 127 ? -1.323 2.471 -23.427 1.00 74.62 127 ASP A C 1
ATOM 1002 O O . ASP A 1 127 ? -1.336 3.498 -24.110 1.00 74.62 127 ASP A O 1
ATOM 1006 N N . ASN A 1 128 ? -0.210 2.049 -22.816 1.00 74.56 128 ASN A N 1
ATOM 1007 C CA . ASN A 1 128 ? 1.075 2.733 -22.955 1.00 74.56 128 ASN A CA 1
ATOM 1008 C C . ASN A 1 128 ? 1.607 2.668 -24.393 1.00 74.56 128 ASN A C 1
ATOM 1010 O O . ASN A 1 128 ? 2.099 3.675 -24.902 1.00 74.56 128 ASN A O 1
ATOM 1014 N N . ASN A 1 129 ? 1.455 1.524 -25.065 1.00 76.12 129 ASN A N 1
ATOM 1015 C CA . ASN A 1 129 ? 1.879 1.356 -26.456 1.00 76.12 129 ASN A CA 1
ATOM 1016 C C . ASN A 1 129 ? 1.018 2.175 -27.435 1.00 76.12 129 ASN A C 1
ATOM 1018 O O . ASN A 1 129 ? 1.537 2.683 -28.423 1.00 76.12 129 ASN A O 1
ATOM 1022 N N . GLN A 1 130 ? -0.276 2.365 -27.155 1.00 71.62 130 GLN A N 1
ATOM 1023 C CA . GLN A 1 130 ? -1.171 3.187 -27.986 1.00 71.62 130 GLN A CA 1
ATOM 1024 C C . GLN A 1 130 ? -0.909 4.693 -27.868 1.00 71.62 130 GLN A C 1
ATOM 1026 O O . GLN A 1 130 ? -1.162 5.443 -28.807 1.00 71.62 130 GLN A O 1
ATOM 1031 N N . ARG A 1 131 ? -0.401 5.157 -26.721 1.00 72.62 131 ARG A N 1
ATOM 1032 C CA . ARG A 1 131 ? -0.021 6.566 -26.518 1.00 72.62 131 ARG A CA 1
ATOM 1033 C C . ARG A 1 131 ? 1.337 6.919 -27.118 1.00 72.62 131 ARG A C 1
ATOM 1035 O O . ARG A 1 131 ? 1.745 8.078 -27.025 1.00 72.62 131 ARG A O 1
ATOM 1042 N N . MET A 1 132 ? 2.047 5.960 -27.713 1.00 69.81 132 MET A N 1
ATOM 1043 C CA . MET A 1 132 ? 3.260 6.271 -28.457 1.00 69.81 132 MET A CA 1
ATOM 1044 C C . MET A 1 132 ? 2.867 7.076 -29.702 1.00 69.81 132 MET A C 1
ATOM 1046 O O . MET A 1 132 ? 2.085 6.578 -30.511 1.00 69.81 132 MET A O 1
ATOM 1050 N N . PRO A 1 133 ? 3.357 8.319 -29.871 1.00 73.94 133 PRO A N 1
ATOM 1051 C CA . PRO A 1 133 ? 3.080 9.069 -31.084 1.00 73.94 133 PRO A CA 1
ATOM 1052 C C . PRO A 1 133 ? 3.681 8.301 -32.261 1.00 73.94 133 PRO A C 1
ATOM 1054 O O . PRO A 1 133 ? 4.894 8.092 -32.316 1.00 73.94 133 PRO A O 1
ATOM 1057 N N . GLU A 1 134 ? 2.836 7.868 -33.192 1.00 72.06 134 GLU A N 1
ATOM 1058 C CA . GLU A 1 134 ? 3.293 7.335 -34.468 1.00 72.06 134 GLU A CA 1
ATOM 1059 C C . GLU A 1 134 ? 3.948 8.492 -35.230 1.00 72.06 134 GLU A C 1
ATOM 1061 O O . GLU A 1 134 ? 3.288 9.414 -35.716 1.00 72.06 134 GLU A O 1
ATOM 1066 N N . ILE A 1 135 ? 5.282 8.515 -35.229 1.00 74.06 135 ILE A N 1
ATOM 1067 C CA . ILE A 1 135 ? 6.048 9.549 -35.918 1.00 74.06 135 ILE A CA 1
ATOM 1068 C C . ILE A 1 135 ? 5.978 9.231 -37.409 1.00 74.06 135 ILE A C 1
ATOM 1070 O O . ILE A 1 135 ? 6.731 8.404 -37.921 1.00 74.06 135 ILE A O 1
ATOM 1074 N N . ASP A 1 136 ? 5.068 9.902 -38.106 1.00 76.44 136 ASP A N 1
ATOM 1075 C CA . ASP A 1 136 ? 4.992 9.855 -39.559 1.00 76.44 136 ASP A CA 1
ATOM 1076 C C . ASP A 1 136 ? 6.225 10.546 -40.161 1.00 76.44 136 ASP A C 1
ATOM 1078 O O . ASP A 1 136 ? 6.312 11.774 -40.257 1.00 76.44 136 ASP A O 1
ATOM 1082 N N . VAL A 1 137 ? 7.204 9.733 -40.556 1.00 72.38 137 VAL A N 1
ATOM 1083 C CA . VAL A 1 137 ? 8.470 10.185 -41.143 1.00 72.38 137 VAL A CA 1
ATOM 1084 C C . VAL A 1 137 ? 8.284 10.958 -42.449 1.00 72.38 137 VAL A C 1
ATOM 1086 O O . VAL A 1 137 ? 9.165 11.732 -42.809 1.00 72.38 137 VAL A O 1
ATOM 1089 N N . SER A 1 138 ? 7.142 10.813 -43.134 1.00 75.62 138 SER A N 1
ATOM 1090 C CA . SER A 1 138 ? 6.852 11.544 -44.376 1.00 75.62 138 SER A CA 1
ATOM 1091 C C . SER A 1 138 ? 6.511 13.019 -44.138 1.00 75.62 138 SER A C 1
ATOM 1093 O O . SER A 1 138 ? 6.692 13.852 -45.025 1.00 75.62 138 SER A O 1
ATOM 1095 N N . LYS A 1 139 ? 6.062 13.357 -42.922 1.00 77.12 139 LYS A N 1
ATOM 1096 C CA . LYS A 1 139 ? 5.736 14.729 -42.502 1.00 77.12 139 LYS A CA 1
ATOM 1097 C C . LYS A 1 139 ? 6.929 15.466 -41.897 1.00 77.12 139 LYS A C 1
ATOM 1099 O O . LYS A 1 139 ? 6.828 16.655 -41.594 1.00 77.12 139 LYS A O 1
ATOM 1104 N N . LEU A 1 140 ? 8.053 14.779 -41.701 1.00 77.12 140 LEU A N 1
ATOM 1105 C CA . LEU A 1 140 ? 9.280 15.389 -41.209 1.00 77.12 140 LEU A CA 1
ATOM 1106 C C . LEU A 1 140 ? 10.025 16.050 -42.372 1.00 77.12 140 LEU A C 1
ATOM 1108 O O . LEU A 1 140 ? 10.258 15.441 -43.413 1.00 77.12 140 LEU A O 1
ATOM 1112 N N . GLY A 1 141 ? 10.434 17.307 -42.188 1.00 80.62 141 GLY A N 1
ATOM 1113 C CA . GLY A 1 141 ? 11.286 17.994 -43.158 1.00 80.62 141 GLY A CA 1
ATOM 1114 C C . GLY A 1 141 ? 12.609 17.251 -43.364 1.00 80.62 141 GLY A C 1
ATOM 1115 O O . GLY A 1 141 ? 13.149 16.651 -42.428 1.00 80.62 141 GLY A O 1
ATOM 1116 N N . SER A 1 142 ? 13.166 17.327 -44.576 1.00 81.00 142 SER A N 1
ATOM 1117 C CA . SER A 1 142 ? 14.415 16.648 -44.962 1.00 81.00 142 SER A CA 1
ATOM 1118 C C . SER A 1 142 ? 15.575 16.901 -44.000 1.00 81.00 142 SER A C 1
ATOM 1120 O O . SER A 1 142 ? 16.441 16.047 -43.824 1.00 81.00 142 SER A O 1
ATOM 1122 N N . ASP A 1 143 ? 15.588 18.065 -43.360 1.00 79.00 143 ASP A N 1
ATOM 1123 C CA . ASP A 1 143 ? 16.657 18.495 -42.461 1.00 79.00 143 ASP A CA 1
ATOM 1124 C C . ASP A 1 143 ? 16.567 17.789 -41.104 1.00 79.00 143 ASP A C 1
ATOM 1126 O O . ASP A 1 143 ? 17.585 17.426 -40.508 1.00 79.00 143 ASP A O 1
ATOM 1130 N N . VAL A 1 144 ? 15.341 17.505 -40.654 1.00 78.50 144 VAL A N 1
ATOM 1131 C CA . VAL A 1 144 ? 15.072 16.711 -39.451 1.00 78.50 144 VAL A CA 1
ATOM 1132 C C . VAL A 1 144 ? 15.417 15.249 -39.715 1.00 78.50 144 VAL A C 1
ATOM 1134 O O . VAL A 1 144 ? 16.085 14.629 -38.893 1.00 78.50 144 VAL A O 1
ATOM 1137 N N . ILE A 1 145 ? 15.068 14.719 -40.893 1.00 80.25 145 ILE A N 1
ATOM 1138 C CA . ILE A 1 145 ? 15.418 13.347 -41.293 1.00 80.25 145 ILE A CA 1
ATOM 1139 C C . ILE A 1 145 ? 16.939 13.173 -41.365 1.00 80.25 145 ILE A C 1
ATOM 1141 O O . ILE A 1 145 ? 17.469 12.224 -40.794 1.00 80.25 145 ILE A O 1
ATOM 1145 N N . LYS A 1 146 ? 17.665 14.110 -41.992 1.00 80.88 146 LYS A N 1
ATOM 1146 C CA . LYS A 1 146 ? 19.139 14.102 -42.026 1.00 80.88 146 LYS A CA 1
ATOM 1147 C C . LYS A 1 146 ? 19.745 14.178 -40.624 1.00 80.88 146 LYS A C 1
ATOM 1149 O O . LYS A 1 146 ? 20.700 13.463 -40.337 1.00 80.88 146 LYS A O 1
ATOM 1154 N N . SER A 1 147 ? 19.180 15.003 -39.743 1.00 79.56 147 SER A N 1
ATOM 1155 C CA . SER A 1 147 ? 19.636 15.117 -38.351 1.00 79.56 147 SER A CA 1
ATOM 1156 C C . SER A 1 147 ? 19.419 13.821 -37.563 1.00 79.56 147 SER A C 1
ATOM 1158 O O . SER A 1 147 ? 20.304 13.404 -36.820 1.00 79.56 147 SER A O 1
ATOM 1160 N N . LEU A 1 148 ? 18.281 13.149 -37.766 1.00 79.94 148 LEU A N 1
ATOM 1161 C CA . LEU A 1 148 ? 17.975 11.854 -37.153 1.00 79.94 148 LEU A CA 1
ATOM 1162 C C . LEU A 1 148 ? 18.871 10.735 -37.699 1.00 79.94 148 LEU A C 1
ATOM 1164 O O . LEU A 1 148 ? 19.384 9.935 -36.917 1.00 79.94 148 LEU A O 1
ATOM 1168 N N . LEU A 1 149 ? 19.119 10.709 -39.014 1.00 79.81 149 LEU A N 1
ATOM 1169 C CA . LEU A 1 149 ? 20.018 9.735 -39.633 1.00 79.81 149 LEU A CA 1
ATOM 1170 C C . LEU A 1 149 ? 21.438 9.876 -39.083 1.00 79.81 149 LEU A C 1
ATOM 1172 O O . LEU A 1 149 ? 21.993 8.889 -38.609 1.00 79.81 149 LEU A O 1
ATOM 1176 N N . ASN A 1 150 ? 21.970 11.102 -39.061 1.00 76.50 150 ASN A N 1
ATOM 1177 C CA . ASN A 1 150 ? 23.308 11.408 -38.551 1.00 76.50 150 ASN A CA 1
ATOM 1178 C C . ASN A 1 150 ? 23.457 11.080 -37.056 1.00 76.50 150 ASN A C 1
ATOM 1180 O O . ASN A 1 150 ? 24.523 10.648 -36.618 1.00 76.50 150 ASN A O 1
ATOM 1184 N N . ALA A 1 151 ? 22.392 11.268 -36.269 1.00 69.75 151 ALA A N 1
ATOM 1185 C CA . ALA A 1 151 ? 22.359 10.881 -34.861 1.00 69.75 151 ALA A CA 1
ATOM 1186 C C . ALA A 1 151 ? 22.321 9.353 -34.675 1.00 69.75 151 ALA A C 1
ATOM 1188 O O . ALA A 1 151 ? 22.928 8.839 -33.737 1.00 69.75 151 ALA A O 1
ATOM 1189 N N . SER A 1 152 ? 21.647 8.621 -35.571 1.00 66.25 152 SER A N 1
ATOM 1190 C CA . SER A 1 152 ? 21.588 7.153 -35.539 1.00 66.25 152 SER A CA 1
ATOM 1191 C C . SER A 1 152 ? 22.863 6.480 -36.065 1.00 66.25 152 SER A C 1
ATOM 1193 O O . SER A 1 152 ? 23.214 5.396 -35.606 1.00 66.25 152 SER A O 1
ATOM 1195 N N . SER A 1 153 ? 23.587 7.126 -36.987 1.00 56.31 153 SER A N 1
ATOM 1196 C CA . SER A 1 153 ? 24.761 6.562 -37.665 1.00 56.31 153 SER A CA 1
ATOM 1197 C C . SER A 1 153 ? 26.081 6.747 -36.910 1.00 56.31 153 SER A C 1
ATOM 1199 O O . SER A 1 153 ? 27.130 6.376 -37.430 1.00 56.31 153 SER A O 1
ATOM 1201 N N . GLY A 1 154 ? 26.065 7.300 -35.691 1.00 51.59 154 GLY A N 1
ATOM 1202 C CA . GLY A 1 154 ? 27.217 7.273 -34.782 1.00 51.59 154 GLY A CA 1
ATOM 1203 C C . GLY A 1 154 ? 28.498 7.932 -35.309 1.00 51.59 154 GLY A C 1
ATOM 1204 O O . GLY A 1 154 ? 29.583 7.631 -34.817 1.00 51.59 154 GLY A O 1
ATOM 1205 N N . THR A 1 155 ? 28.420 8.835 -36.287 1.00 45.25 155 THR A N 1
ATOM 1206 C CA . THR A 1 155 ? 29.589 9.600 -36.733 1.00 45.25 155 THR A CA 1
ATOM 1207 C C . THR A 1 155 ? 29.824 10.749 -35.763 1.00 45.25 155 THR A C 1
ATOM 1209 O O . THR A 1 155 ? 29.303 11.850 -35.935 1.00 45.25 155 THR A O 1
ATOM 1212 N N . SER A 1 156 ? 30.598 10.475 -34.711 1.00 42.56 156 SER A N 1
ATOM 1213 C CA . SER A 1 156 ? 31.187 11.495 -33.848 1.00 42.56 156 SER A CA 1
ATOM 1214 C C . SER A 1 156 ? 31.913 12.524 -34.716 1.00 42.56 156 SER A C 1
ATOM 1216 O O . SER A 1 156 ? 32.912 12.214 -35.366 1.00 42.56 156 SER A O 1
ATOM 1218 N N . TRP A 1 157 ? 31.389 13.742 -34.747 1.00 40.69 157 TRP A N 1
ATOM 1219 C CA . TRP A 1 157 ? 31.966 14.866 -35.468 1.00 40.69 157 TRP A CA 1
ATOM 1220 C C . TRP A 1 157 ? 33.289 15.266 -34.789 1.00 40.69 157 TRP A C 1
ATOM 1222 O O . TRP A 1 157 ? 33.295 15.979 -33.787 1.00 40.69 157 TRP A O 1
ATOM 1232 N N . CYS A 1 158 ? 34.417 14.754 -35.287 1.00 43.06 158 CYS A N 1
ATOM 1233 C CA . CYS A 1 158 ? 35.745 15.268 -34.950 1.00 43.06 158 CYS A CA 1
ATOM 1234 C C . CYS A 1 158 ? 35.955 16.589 -35.707 1.00 43.06 158 CYS A C 1
ATOM 1236 O O . CYS A 1 158 ? 35.922 16.573 -36.940 1.00 43.06 158 CYS A O 1
ATOM 1238 N N . PRO A 1 159 ? 36.189 17.728 -35.029 1.00 37.34 159 PRO A N 1
ATOM 1239 C CA . PRO A 1 159 ? 36.572 18.950 -35.720 1.00 37.34 159 PRO A CA 1
ATOM 1240 C C . PRO A 1 159 ? 37.965 18.791 -36.365 1.00 37.34 159 PRO A C 1
ATOM 1242 O O . PRO A 1 159 ? 38.772 17.972 -35.910 1.00 37.34 159 PRO A O 1
ATOM 1245 N N . PRO A 1 160 ? 38.261 19.558 -37.430 1.00 40.44 160 PRO A N 1
ATOM 1246 C CA . PRO A 1 160 ? 39.486 19.408 -38.204 1.00 40.44 160 PRO A CA 1
ATOM 1247 C C . PRO A 1 160 ? 40.737 19.664 -37.355 1.00 40.44 160 PRO A C 1
ATOM 1249 O O . PRO A 1 160 ? 40.786 20.561 -36.511 1.00 40.44 160 PRO A O 1
ATOM 1252 N N . ILE A 1 161 ? 41.761 18.847 -37.612 1.00 46.91 161 ILE A N 1
ATOM 1253 C CA . ILE A 1 161 ? 43.094 18.875 -37.002 1.00 46.91 161 ILE A CA 1
ATOM 1254 C C . ILE A 1 161 ? 43.751 20.217 -37.340 1.00 46.91 161 ILE A C 1
ATOM 1256 O O . ILE A 1 161 ? 44.398 20.376 -38.369 1.00 46.91 161 ILE A O 1
ATOM 1260 N N . GLY A 1 162 ? 43.532 21.211 -36.487 1.00 45.91 162 GLY A N 1
ATOM 1261 C CA . GLY A 1 162 ? 43.983 22.574 -36.746 1.00 45.91 162 GLY A CA 1
ATOM 1262 C C . GLY A 1 162 ? 44.191 23.420 -35.500 1.00 45.91 162 GLY A C 1
ATOM 1263 O O . GLY A 1 162 ? 44.214 24.630 -35.617 1.00 45.91 162 GLY A O 1
ATOM 1264 N N . LEU A 1 163 ? 44.326 22.831 -34.307 1.00 43.06 163 LEU A N 1
ATOM 1265 C CA . LEU A 1 163 ? 44.688 23.567 -33.085 1.00 43.06 163 LEU A CA 1
ATOM 1266 C C . LEU A 1 163 ? 45.223 22.602 -32.008 1.00 43.06 163 LEU A C 1
ATOM 1268 O O . LEU A 1 163 ? 44.628 22.383 -30.960 1.00 43.06 163 LEU A O 1
ATOM 1272 N N . ARG A 1 164 ? 46.377 21.983 -32.279 1.00 41.72 164 ARG A N 1
ATOM 1273 C CA . ARG A 1 164 ? 47.233 21.362 -31.252 1.00 41.72 164 ARG A CA 1
ATOM 1274 C C . ARG A 1 164 ? 48.660 21.880 -31.400 1.00 41.72 164 ARG A C 1
ATOM 1276 O O . ARG A 1 164 ? 49.551 21.185 -31.873 1.00 41.72 164 ARG A O 1
ATOM 1283 N N . LYS A 1 165 ? 48.877 23.130 -30.998 1.00 45.28 165 LYS A N 1
ATOM 1284 C CA . LYS A 1 165 ? 50.198 23.623 -30.599 1.00 45.28 165 LYS A CA 1
ATOM 1285 C C . LYS A 1 165 ? 50.033 24.373 -29.284 1.00 45.28 165 LYS A C 1
ATOM 1287 O O . LYS A 1 165 ? 49.182 25.248 -29.196 1.00 45.28 165 LYS A O 1
ATOM 1292 N N . ARG A 1 166 ? 50.907 24.041 -28.331 1.00 48.03 166 ARG A N 1
ATOM 1293 C CA . ARG A 1 166 ? 50.995 24.516 -26.940 1.00 48.03 166 ARG A CA 1
ATOM 1294 C C . ARG A 1 166 ? 50.019 23.847 -25.983 1.00 48.03 166 ARG A C 1
ATOM 1296 O O . ARG A 1 166 ? 48.876 24.251 -25.856 1.00 48.03 166 ARG A O 1
ATOM 1303 N N . ILE A 1 167 ? 50.527 22.826 -25.310 1.00 45.59 167 ILE A N 1
ATOM 1304 C CA . ILE A 1 167 ? 50.704 22.739 -23.853 1.00 45.59 167 ILE A CA 1
ATOM 1305 C C . ILE A 1 167 ? 51.223 21.312 -23.645 1.00 45.59 167 ILE A C 1
ATOM 1307 O O . ILE A 1 167 ? 50.517 20.369 -23.975 1.00 45.59 167 ILE A O 1
ATOM 1311 N N . ILE A 1 168 ? 52.496 21.203 -23.263 1.00 41.88 168 ILE A N 1
ATOM 1312 C CA . ILE A 1 168 ? 53.237 20.115 -22.587 1.00 41.88 168 ILE A CA 1
ATOM 1313 C C . ILE A 1 168 ? 54.715 20.370 -22.939 1.00 41.88 168 ILE A C 1
ATOM 1315 O O . ILE A 1 168 ? 55.303 19.767 -23.831 1.00 41.88 168 ILE A O 1
ATOM 1319 N N . GLN A 1 169 ? 55.287 21.365 -22.274 1.00 41.88 169 GLN A N 1
ATOM 1320 C CA . GLN A 1 169 ? 56.682 21.364 -21.847 1.00 41.88 169 GLN A CA 1
ATOM 1321 C C . GLN A 1 169 ? 56.642 21.835 -20.390 1.00 41.88 169 GLN A C 1
ATOM 1323 O O . GLN A 1 169 ? 55.801 22.665 -20.061 1.00 41.88 169 GLN A O 1
ATOM 1328 N N . GLU A 1 170 ? 57.518 21.264 -19.565 1.00 45.75 170 GLU A N 1
ATOM 1329 C CA . GLU A 1 170 ? 57.624 21.407 -18.102 1.00 45.75 170 GLU A CA 1
ATOM 1330 C C . GLU A 1 170 ? 56.797 20.423 -17.267 1.00 45.75 170 GLU A C 1
ATOM 1332 O O . GLU A 1 170 ? 55.762 20.760 -16.710 1.00 45.75 170 GLU A O 1
ATOM 1337 N N . THR A 1 171 ? 57.305 19.194 -17.124 1.00 44.03 171 THR A N 1
ATOM 1338 C CA . THR A 1 171 ? 57.479 18.544 -15.807 1.00 44.03 171 THR A CA 1
ATOM 1339 C C . THR A 1 171 ? 58.526 17.428 -15.955 1.00 44.03 171 THR A C 1
ATOM 1341 O O . THR A 1 171 ? 58.197 16.254 -16.091 1.00 44.03 171 THR A O 1
ATOM 1344 N N . ILE A 1 172 ? 59.809 17.797 -15.986 1.00 47.28 172 ILE A N 1
ATOM 1345 C CA . ILE A 1 172 ? 60.929 16.896 -15.671 1.00 47.28 172 ILE A CA 1
ATOM 1346 C C . ILE A 1 172 ? 61.837 17.677 -14.729 1.00 47.28 172 ILE A C 1
ATOM 1348 O O . ILE A 1 172 ? 62.503 18.596 -15.187 1.00 47.28 172 ILE A O 1
ATOM 1352 N N . LEU A 1 173 ? 61.813 17.332 -13.440 1.00 44.12 173 LEU A N 1
ATOM 1353 C CA . LEU A 1 173 ? 62.915 17.434 -12.469 1.00 44.12 173 LEU A CA 1
ATOM 1354 C C . LEU A 1 173 ? 62.328 17.201 -11.074 1.00 44.12 173 LEU A C 1
ATOM 1356 O O . LEU A 1 173 ? 61.721 18.106 -10.527 1.00 44.12 173 LEU A O 1
ATOM 1360 N N . TYR A 1 174 ? 62.447 15.975 -10.557 1.00 42.75 174 TYR A N 1
ATOM 1361 C CA . TYR A 1 174 ? 62.682 15.641 -9.141 1.00 42.75 174 TYR A CA 1
ATOM 1362 C C . TYR A 1 174 ? 62.642 14.114 -8.996 1.00 42.75 174 TYR A C 1
ATOM 1364 O O . TYR A 1 174 ? 61.608 13.544 -8.679 1.00 42.75 174 TYR A O 1
ATOM 1372 N N . PHE A 1 175 ? 63.761 13.456 -9.302 1.00 43.78 175 PHE A N 1
ATOM 1373 C CA . PHE A 1 175 ? 64.157 12.155 -8.747 1.00 43.78 175 PHE A CA 1
ATOM 1374 C C . PHE A 1 175 ? 65.647 11.943 -9.061 1.00 43.78 175 PHE A C 1
ATOM 1376 O O . PHE A 1 175 ? 65.998 11.322 -10.061 1.00 43.78 175 PHE A O 1
ATOM 1383 N N . HIS A 1 176 ? 66.508 12.577 -8.262 1.00 48.38 176 HIS A N 1
ATOM 1384 C CA . HIS A 1 176 ? 67.678 11.982 -7.605 1.00 48.38 176 HIS A CA 1
ATOM 1385 C C . HIS A 1 176 ? 68.370 13.017 -6.722 1.00 48.38 176 HIS A C 1
ATOM 1387 O O . HIS A 1 176 ? 68.552 14.160 -7.193 1.00 48.38 176 HIS A O 1
#

Foldseek 3Di:
DDDDDDDPPPVVVVVVVVVVVQCPDPVNVVVVVVVVVVVCVVVVDDPVNLLVLLVLQLPDDCVVVPPDDPVVLVVDDPSNVVQWPDWDWDWDQDPVRDIDIDIDTDGDDSVVSVVVNCVSVCVCVVVVVVPPPPPPPVPDPPVVVVVVVVVVVPPDDDDDPDDPDDDDDDDDDDDD